Protein AF-A0A2A2DGE4-F1 (afdb_monomer_lite)

Sequence (63 aa):
MRFVPAVERGRVGQRFHLAARAGTGQAFVSRVESGKIIPTLPVLQCLATALECDVSLDFLPHR

pLDDT: mean 75.75, std 18.09, range [28.7, 89.94]

Structure (mmCIF, N/CA/C/O backbone):
data_AF-A0A2A2DGE4-F1
#
_entry.id   AF-A0A2A2DGE4-F1
#
loop_
_atom_site.group_PDB
_atom_site.id
_atom_site.type_symbol
_atom_site.label_atom_id
_atom_site.label_alt_id
_atom_site.label_comp_id
_atom_site.label_asym_id
_atom_site.label_entity_id
_atom_site.label_seq_id
_atom_site.pdbx_PDB_ins_code
_atom_site.Cartn_x
_atom_site.Cartn_y
_atom_site.Cartn_z
_atom_site.occupancy
_atom_site.B_iso_or_equiv
_atom_site.auth_seq_id
_atom_site.auth_comp_id
_atom_site.auth_asym_id
_atom_site.auth_atom_id
_atom_site.pdbx_PDB_model_num
ATOM 1 N N . MET A 1 1 ? -23.664 5.484 31.554 1.00 38.41 1 MET A N 1
ATOM 2 C CA . MET A 1 1 ? -22.832 5.000 30.430 1.00 38.41 1 MET A CA 1
ATOM 3 C C . MET A 1 1 ? -23.613 5.113 29.130 1.00 38.41 1 MET A C 1
ATOM 5 O O . MET A 1 1 ? -24.508 4.309 28.924 1.00 38.41 1 MET A O 1
ATOM 9 N N . ARG A 1 2 ? -23.290 6.081 28.265 1.00 28.70 2 ARG A N 1
ATOM 10 C CA . ARG A 1 2 ? -23.367 5.901 26.806 1.00 28.70 2 ARG A CA 1
ATOM 11 C C . ARG A 1 2 ? -22.589 7.030 26.139 1.00 28.70 2 ARG A C 1
ATOM 13 O O . ARG A 1 2 ? -23.070 8.150 26.030 1.00 28.70 2 ARG A O 1
ATOM 20 N N . PHE A 1 3 ? -21.349 6.734 25.776 1.00 36.62 3 PHE A N 1
ATOM 21 C CA . PHE A 1 3 ? -20.557 7.589 24.908 1.00 36.62 3 PHE A CA 1
ATOM 22 C C . PHE A 1 3 ? -20.937 7.198 23.478 1.00 36.62 3 PHE A C 1
ATOM 24 O O . PHE A 1 3 ? -20.707 6.0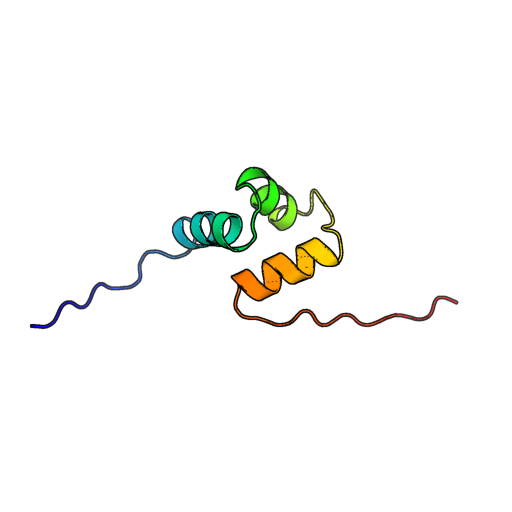60 23.075 1.00 36.62 3 PHE A O 1
ATOM 31 N N . VAL A 1 4 ? -21.582 8.100 22.745 1.00 44.59 4 VAL A N 1
ATOM 32 C CA . VAL A 1 4 ? -21.772 7.970 21.297 1.00 44.59 4 VAL A CA 1
ATOM 33 C C . VAL A 1 4 ? -21.016 9.135 20.670 1.00 44.59 4 VAL A C 1
ATOM 35 O O . VAL A 1 4 ? -21.556 10.239 20.641 1.00 44.59 4 VAL A O 1
ATOM 38 N N . PRO A 1 5 ? -19.763 8.961 20.219 1.00 40.22 5 PRO A N 1
ATOM 39 C CA . PRO A 1 5 ? -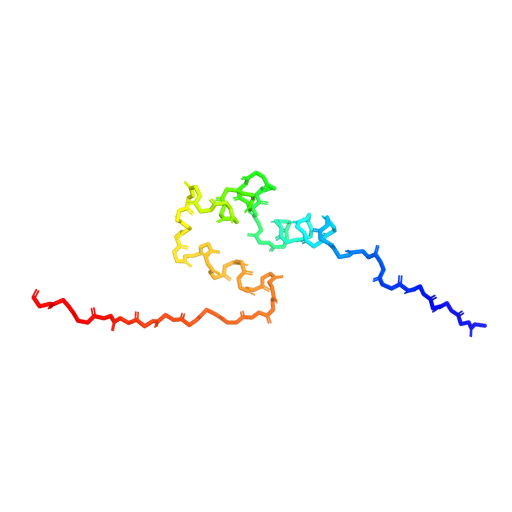19.131 9.970 19.398 1.00 40.22 5 PRO A CA 1
ATOM 40 C C . PRO A 1 5 ? -19.483 9.689 17.937 1.00 40.22 5 PRO A C 1
ATOM 42 O O . PRO A 1 5 ? -19.103 8.668 17.362 1.00 40.22 5 PRO A O 1
ATOM 45 N N . ALA A 1 6 ? -20.255 10.617 17.376 1.00 40.84 6 ALA A N 1
ATOM 46 C CA . ALA A 1 6 ? -20.564 10.717 15.963 1.00 40.84 6 ALA A CA 1
ATOM 47 C C . ALA A 1 6 ? -19.271 10.762 15.135 1.00 40.84 6 ALA A C 1
ATOM 49 O O . ALA A 1 6 ? -18.314 11.476 15.443 1.00 40.84 6 ALA A O 1
ATOM 50 N N . VAL A 1 7 ? -19.250 9.938 14.093 1.00 51.28 7 VAL A N 1
ATOM 51 C CA . VAL A 1 7 ? -18.111 9.682 13.218 1.00 51.28 7 VAL A CA 1
ATOM 52 C C . VAL A 1 7 ? -17.903 10.842 12.233 1.00 51.28 7 VAL A C 1
ATOM 54 O O . VAL A 1 7 ? -18.187 10.746 11.051 1.00 51.28 7 VAL A O 1
ATOM 57 N N . GLU A 1 8 ? -17.353 11.956 12.709 1.00 44.22 8 GLU A N 1
ATOM 58 C CA . GLU A 1 8 ? -16.828 13.048 11.868 1.00 44.22 8 GLU A CA 1
ATOM 59 C C . GLU A 1 8 ? -15.283 13.040 11.863 1.00 44.22 8 GLU A C 1
ATOM 61 O O . GLU A 1 8 ? -14.604 14.022 12.148 1.00 44.22 8 GLU A O 1
ATOM 66 N N . ARG A 1 9 ? -14.686 11.874 11.560 1.00 45.72 9 ARG A N 1
ATOM 67 C CA . ARG A 1 9 ? -13.220 11.671 11.436 1.00 45.72 9 ARG A CA 1
ATOM 68 C C . ARG A 1 9 ? -12.789 11.056 10.092 1.00 45.72 9 ARG A C 1
ATOM 70 O O . ARG A 1 9 ? -11.764 10.382 9.995 1.00 45.72 9 ARG A O 1
ATOM 77 N N . GLY A 1 10 ? -13.552 11.271 9.027 1.00 41.00 10 GLY A N 1
ATOM 78 C CA . GLY A 1 10 ? -13.261 10.697 7.710 1.00 41.00 10 GLY A CA 1
ATOM 79 C C . GLY A 1 10 ? -12.200 11.481 6.931 1.00 41.00 10 GLY A C 1
ATOM 80 O O . GLY A 1 10 ? -12.556 12.430 6.243 1.00 41.00 10 GLY A O 1
ATOM 81 N N . ARG A 1 11 ? -10.916 11.091 7.042 1.00 51.00 11 ARG A N 1
ATOM 82 C CA . ARG A 1 11 ? -9.840 11.117 6.000 1.00 51.00 11 ARG A CA 1
ATOM 83 C C . ARG A 1 11 ? -8.438 11.326 6.573 1.00 51.00 11 ARG A C 1
ATOM 85 O O . ARG A 1 11 ? -7.507 10.651 6.149 1.00 51.00 11 ARG A O 1
ATOM 92 N N . VAL A 1 12 ? -8.260 12.225 7.543 1.00 45.97 12 VAL A N 1
ATOM 93 C CA . VAL A 1 12 ? -6.911 12.554 8.061 1.00 45.97 12 VAL A CA 1
ATOM 94 C C . VAL A 1 12 ? -6.380 11.458 8.992 1.00 45.97 12 VAL A C 1
ATOM 96 O O . VAL A 1 12 ? -5.220 11.066 8.887 1.00 45.97 12 VAL A O 1
ATOM 99 N N . GLY A 1 13 ? -7.242 10.892 9.845 1.00 52.12 13 GLY A N 1
ATOM 100 C CA . GLY A 1 13 ? -6.865 9.786 10.732 1.00 52.12 13 GLY A CA 1
ATOM 101 C C . GLY A 1 13 ? -6.560 8.496 9.969 1.00 52.12 13 GLY A C 1
ATOM 102 O O . GLY A 1 13 ? -5.570 7.830 10.258 1.00 52.12 13 GLY A O 1
ATOM 103 N N . GLN A 1 14 ? -7.360 8.178 8.947 1.00 60.72 14 GLN A N 1
ATOM 104 C CA . GLN A 1 14 ? -7.189 6.957 8.157 1.00 60.72 14 GLN A CA 1
ATOM 105 C C . GLN A 1 14 ? -5.810 6.895 7.498 1.00 60.72 14 GLN A C 1
ATOM 107 O O . GLN A 1 14 ? -5.164 5.861 7.569 1.00 60.72 14 GLN A O 1
ATOM 112 N N . ARG A 1 15 ? -5.318 8.004 6.929 1.00 61.47 15 ARG A N 1
ATOM 113 C CA . ARG A 1 15 ? -4.004 8.049 6.272 1.00 61.47 15 ARG A CA 1
ATOM 114 C C . ARG A 1 15 ? -2.853 7.843 7.249 1.00 61.47 15 ARG A C 1
ATOM 116 O O . ARG A 1 15 ? -1.965 7.043 6.958 1.00 61.47 15 ARG A O 1
ATOM 123 N N . PHE A 1 16 ? -2.876 8.520 8.405 1.00 60.84 16 PHE A N 1
ATOM 124 C CA . PHE A 1 16 ? -1.847 8.370 9.445 1.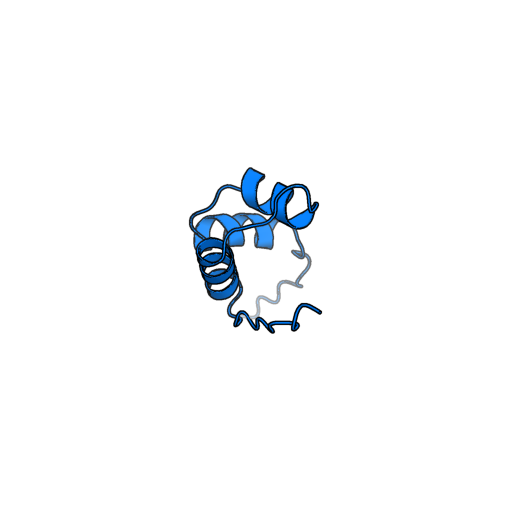00 60.84 16 PHE A CA 1
ATOM 125 C C . PHE A 1 16 ? -1.755 6.928 9.944 1.00 60.84 16 PHE A C 1
ATOM 127 O O . PHE A 1 16 ? -0.676 6.334 9.946 1.00 60.84 16 PHE A O 1
ATOM 134 N N . HIS A 1 17 ? -2.909 6.345 10.274 1.00 68.94 17 HIS A N 1
ATOM 135 C CA . HIS A 1 17 ? -2.999 4.950 10.684 1.00 68.94 17 HIS A CA 1
ATOM 136 C C . HIS A 1 17 ? -2.626 3.986 9.550 1.00 68.94 17 HIS A C 1
ATOM 138 O O . HIS A 1 17 ? -1.962 2.991 9.814 1.00 68.94 17 HIS A O 1
ATOM 144 N N . LEU A 1 18 ? -2.968 4.296 8.297 1.00 75.75 18 LEU A N 1
ATOM 145 C CA . LEU A 1 18 ? -2.649 3.467 7.135 1.00 75.75 18 LEU A CA 1
ATOM 146 C C . LEU A 1 18 ? -1.144 3.370 6.896 1.00 75.75 18 LEU A C 1
ATOM 148 O O . LEU A 1 18 ? -0.631 2.265 6.770 1.00 75.75 18 LEU A O 1
ATOM 152 N N . ALA A 1 19 ? -0.421 4.493 6.857 1.00 79.44 19 ALA A N 1
ATOM 153 C CA . ALA A 1 19 ? 1.013 4.424 6.578 1.00 79.44 19 ALA A CA 1
ATOM 154 C C . ALA A 1 19 ? 1.765 3.701 7.703 1.00 79.44 19 ALA A C 1
ATOM 156 O O . ALA A 1 19 ? 2.591 2.839 7.419 1.00 79.44 19 ALA A O 1
ATOM 157 N N . ALA A 1 20 ? 1.400 3.965 8.964 1.00 78.69 20 ALA A N 1
ATOM 158 C CA . ALA A 1 20 ? 1.956 3.249 10.109 1.00 78.69 20 ALA A CA 1
ATOM 159 C C . ALA A 1 20 ? 1.684 1.735 10.032 1.00 78.69 20 ALA A C 1
ATOM 161 O O . ALA A 1 20 ? 2.608 0.941 10.183 1.00 78.69 20 ALA A O 1
ATOM 162 N N . ARG A 1 21 ? 0.442 1.329 9.734 1.00 79.06 21 ARG A N 1
ATOM 163 C CA . ARG A 1 21 ? 0.059 -0.086 9.578 1.00 79.06 21 ARG A CA 1
ATOM 164 C C . ARG A 1 21 ? 0.731 -0.761 8.381 1.00 79.06 21 ARG A C 1
ATOM 166 O O . ARG A 1 21 ? 1.066 -1.934 8.464 1.00 79.06 21 ARG A O 1
ATOM 173 N N . ALA A 1 22 ? 0.937 -0.031 7.288 1.00 81.06 22 ALA A N 1
ATOM 174 C CA . ALA A 1 22 ? 1.562 -0.542 6.070 1.00 81.06 22 ALA A CA 1
ATOM 175 C C . ALA A 1 22 ? 3.102 -0.511 6.114 1.00 81.06 22 ALA A C 1
ATOM 177 O O . ALA A 1 22 ? 3.738 -0.896 5.135 1.00 81.06 22 ALA A O 1
ATOM 178 N N . GLY A 1 23 ? 3.715 -0.009 7.195 1.00 81.62 23 GLY A N 1
ATOM 179 C CA . GLY A 1 23 ? 5.168 0.177 7.276 1.00 81.62 23 GLY A CA 1
ATOM 180 C C . GLY A 1 23 ? 5.709 1.206 6.274 1.00 81.62 23 GLY A C 1
ATOM 181 O O . GLY A 1 23 ? 6.856 1.115 5.843 1.00 81.62 23 GLY A O 1
ATOM 182 N N . THR A 1 24 ? 4.884 2.177 5.872 1.00 82.56 24 THR A N 1
ATOM 183 C CA . THR A 1 24 ? 5.232 3.226 4.901 1.00 82.56 24 THR A CA 1
ATOM 184 C C . THR A 1 24 ? 5.147 4.627 5.518 1.00 82.56 24 THR A C 1
ATOM 186 O O . THR A 1 24 ? 4.624 4.830 6.612 1.00 82.56 24 THR A O 1
ATOM 189 N N . GLY A 1 25 ? 5.676 5.635 4.819 1.00 86.81 25 GLY A N 1
ATOM 190 C CA . GLY A 1 25 ? 5.563 7.039 5.232 1.00 86.81 25 GLY A CA 1
ATOM 191 C C . GLY A 1 25 ? 4.308 7.729 4.683 1.00 86.81 25 GLY A C 1
ATOM 192 O O . GLY A 1 25 ? 3.845 7.412 3.589 1.00 86.81 25 GLY A O 1
ATOM 193 N N . GLN A 1 26 ? 3.806 8.761 5.372 1.00 84.44 26 GLN A N 1
ATOM 194 C CA . GLN A 1 26 ? 2.680 9.586 4.885 1.00 84.44 26 GLN A CA 1
ATOM 195 C C . GLN A 1 26 ? 2.909 10.158 3.477 1.00 84.44 26 GLN A C 1
ATOM 197 O O . GLN A 1 26 ? 2.011 10.158 2.637 1.00 84.44 26 GLN A O 1
ATOM 202 N N . ALA A 1 27 ? 4.135 10.609 3.194 1.00 85.81 27 ALA A N 1
ATOM 203 C CA . ALA A 1 27 ? 4.510 11.121 1.879 1.00 85.81 27 ALA A CA 1
ATOM 204 C C . ALA A 1 27 ? 4.438 10.045 0.781 1.00 85.81 27 ALA A C 1
ATOM 206 O O . ALA A 1 27 ? 4.177 10.360 -0.378 1.00 85.81 27 ALA A O 1
ATOM 207 N N . PHE A 1 28 ? 4.661 8.775 1.129 1.00 86.56 28 PHE A N 1
ATOM 208 C CA . PHE A 1 28 ? 4.505 7.664 0.198 1.00 86.56 28 PHE A CA 1
ATOM 209 C C . PHE A 1 28 ? 3.026 7.456 -0.148 1.00 86.56 28 PHE A C 1
ATOM 211 O O . PHE A 1 28 ? 2.679 7.521 -1.324 1.00 86.56 28 PHE A O 1
ATOM 218 N N . VAL A 1 29 ? 2.156 7.325 0.860 1.00 85.88 29 VAL A N 1
ATOM 219 C CA . VAL A 1 29 ? 0.704 7.147 0.666 1.00 85.88 29 VAL A CA 1
ATOM 220 C C . VAL A 1 29 ? 0.106 8.281 -0.176 1.00 85.88 29 VAL A C 1
ATOM 222 O O . VAL A 1 29 ? -0.602 8.021 -1.142 1.00 85.88 29 VAL A O 1
ATOM 225 N N . SER A 1 30 ? 0.474 9.535 0.101 1.00 87.25 30 SER A N 1
ATOM 226 C CA . SER A 1 30 ? 0.016 10.697 -0.681 1.00 87.25 30 SER A CA 1
ATOM 227 C C . SER A 1 30 ? 0.445 10.644 -2.159 1.00 87.25 30 SER A C 1
ATOM 229 O O . SER A 1 30 ? -0.311 11.011 -3.064 1.00 87.25 30 SER A O 1
ATOM 231 N N . ARG A 1 31 ? 1.654 10.143 -2.445 1.00 87.88 31 ARG A N 1
ATOM 232 C CA . ARG A 1 31 ? 2.114 9.953 -3.829 1.00 87.88 31 ARG A CA 1
ATOM 233 C C . ARG A 1 31 ? 1.368 8.827 -4.546 1.00 87.88 31 ARG A C 1
ATOM 235 O O . ARG A 1 31 ? 1.090 8.988 -5.731 1.00 87.88 31 ARG A O 1
ATOM 242 N N . VAL A 1 32 ? 1.035 7.739 -3.846 1.00 87.50 32 VAL A N 1
ATOM 243 C CA . VAL A 1 32 ? 0.204 6.653 -4.397 1.00 87.50 32 VAL A CA 1
ATOM 244 C C . VAL A 1 32 ? -1.191 7.182 -4.735 1.00 87.50 32 VAL A C 1
ATOM 246 O O . VAL A 1 32 ? -1.636 7.039 -5.867 1.00 87.50 32 VAL A O 1
ATOM 249 N N . GLU A 1 33 ? -1.850 7.868 -3.796 1.00 86.56 33 GLU A N 1
ATOM 250 C CA . GLU A 1 33 ? -3.201 8.420 -3.998 1.00 86.56 33 GLU A CA 1
ATOM 251 C C . GLU A 1 33 ? -3.267 9.452 -5.136 1.00 86.56 33 GLU A C 1
ATOM 253 O O . GLU A 1 33 ? -4.279 9.558 -5.822 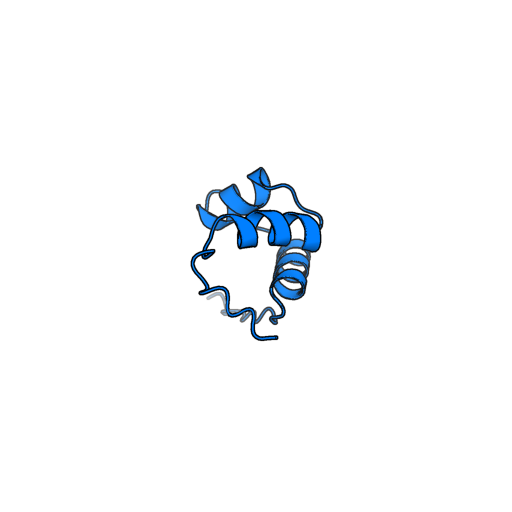1.00 86.56 33 GLU A O 1
ATOM 258 N N . SER A 1 34 ? -2.192 10.217 -5.353 1.00 89.94 34 SER A N 1
ATOM 259 C CA . SER A 1 34 ? -2.112 11.192 -6.451 1.00 89.94 34 SER A CA 1
ATOM 260 C C . SER A 1 34 ? -1.714 10.586 -7.801 1.00 89.94 34 SER A C 1
ATOM 262 O O . SER A 1 34 ? -1.559 11.332 -8.766 1.00 89.94 34 SER A O 1
ATOM 264 N N . GLY A 1 35 ? -1.505 9.266 -7.880 1.00 87.62 35 GLY A N 1
ATOM 265 C CA . GLY A 1 35 ? -1.063 8.577 -9.096 1.00 87.62 35 GLY A CA 1
ATOM 266 C C . GLY A 1 35 ? 0.363 8.931 -9.533 1.00 87.62 35 GLY A C 1
ATOM 267 O O . GLY A 1 35 ? 0.788 8.562 -10.623 1.00 87.62 35 GLY A O 1
ATOM 268 N N . LYS A 1 36 ? 1.125 9.650 -8.696 1.00 87.44 36 LYS A N 1
ATOM 269 C CA . LYS A 1 36 ? 2.499 10.088 -9.000 1.00 87.44 36 LYS A CA 1
ATOM 270 C C . LYS A 1 36 ? 3.508 8.948 -8.940 1.00 87.44 36 LYS A C 1
ATOM 272 O O . LYS A 1 36 ? 4.614 9.092 -9.453 1.00 87.44 36 LYS A O 1
ATOM 277 N N . ILE A 1 37 ? 3.161 7.857 -8.261 1.00 89.38 37 ILE A N 1
ATOM 278 C CA . ILE A 1 37 ? 3.965 6.640 -8.210 1.00 89.38 37 ILE A CA 1
ATOM 279 C C . ILE A 1 37 ? 3.067 5.427 -8.411 1.00 89.38 37 ILE A C 1
ATOM 281 O O . ILE A 1 37 ? 1.947 5.386 -7.903 1.00 89.38 37 ILE A O 1
ATOM 285 N N . ILE A 1 38 ? 3.600 4.425 -9.101 1.00 88.69 38 ILE A N 1
ATOM 286 C CA . ILE A 1 38 ? 2.996 3.100 -9.183 1.00 88.69 38 ILE A CA 1
ATOM 287 C C . ILE A 1 38 ? 3.661 2.248 -8.093 1.00 88.69 38 ILE A C 1
ATOM 289 O O . ILE A 1 38 ? 4.876 2.039 -8.153 1.00 88.69 38 ILE A O 1
ATOM 293 N N . PRO A 1 39 ? 2.928 1.812 -7.055 1.00 88.00 39 PRO A N 1
ATOM 294 C CA . PRO A 1 39 ? 3.479 0.941 -6.023 1.00 88.00 39 PRO A CA 1
ATOM 295 C C . PRO A 1 39 ? 3.854 -0.430 -6.603 1.00 88.00 39 PRO A C 1
ATOM 297 O O . PRO A 1 39 ? 3.236 -0.921 -7.546 1.00 88.00 39 PRO A O 1
ATOM 300 N N . THR A 1 40 ? 4.865 -1.067 -6.017 1.00 89.69 40 THR A N 1
ATOM 301 C CA . THR A 1 40 ? 5.241 -2.444 -6.362 1.00 89.69 40 THR A CA 1
ATOM 302 C C . THR A 1 40 ? 4.232 -3.445 -5.789 1.00 89.69 40 THR A C 1
ATOM 304 O O . THR A 1 40 ? 3.498 -3.127 -4.851 1.00 89.69 40 THR A O 1
ATOM 307 N N . LEU A 1 41 ? 4.226 -4.681 -6.301 1.00 89.62 41 LEU A N 1
ATOM 308 C CA . LEU A 1 41 ? 3.347 -5.749 -5.801 1.00 89.62 41 LEU A CA 1
ATOM 309 C C . LEU A 1 41 ? 3.460 -5.986 -4.278 1.00 89.62 41 LEU A C 1
ATOM 311 O O . LEU A 1 41 ? 2.416 -6.035 -3.627 1.00 89.62 41 LEU A O 1
ATOM 315 N N . PRO A 1 42 ? 4.663 -6.051 -3.664 1.00 88.69 42 PRO A N 1
ATOM 316 C CA . PRO A 1 42 ? 4.769 -6.184 -2.209 1.00 88.69 42 PRO A CA 1
ATOM 317 C C . PRO A 1 42 ? 4.143 -5.010 -1.454 1.00 88.69 42 PRO A C 1
ATOM 319 O O . PRO A 1 42 ? 3.521 -5.187 -0.411 1.00 88.69 42 PRO A O 1
ATOM 322 N N . VAL A 1 43 ? 4.264 -3.793 -1.991 1.00 88.75 43 VAL A N 1
ATOM 323 C CA . VAL A 1 43 ? 3.673 -2.615 -1.353 1.00 88.75 43 VAL A CA 1
ATOM 324 C C . VAL A 1 43 ? 2.151 -2.631 -1.464 1.00 88.75 43 VAL A C 1
ATOM 326 O O . VAL A 1 43 ? 1.475 -2.270 -0.504 1.00 88.75 43 VAL A O 1
ATOM 329 N N . LEU A 1 44 ? 1.602 -3.096 -2.588 1.00 89.38 44 LEU A N 1
ATOM 330 C CA . LEU A 1 44 ? 0.161 -3.314 -2.730 1.00 89.38 44 LEU A CA 1
ATOM 331 C C . LEU A 1 44 ? -0.364 -4.306 -1.682 1.00 89.38 44 LEU A C 1
ATOM 333 O O . LEU A 1 44 ? -1.390 -4.036 -1.066 1.00 89.38 44 LEU A O 1
ATOM 337 N N . GLN A 1 45 ? 0.367 -5.391 -1.409 1.00 89.44 45 GLN A N 1
ATOM 338 C CA . GLN A 1 45 ? 0.009 -6.355 -0.360 1.00 89.44 45 GLN A CA 1
ATOM 339 C C . GLN A 1 45 ? 0.045 -5.730 1.041 1.00 89.44 45 GLN A C 1
ATOM 341 O O . GLN A 1 45 ? -0.897 -5.899 1.813 1.00 89.44 45 GLN A O 1
ATOM 346 N N . CYS A 1 46 ? 1.086 -4.956 1.370 1.00 86.88 46 CYS A N 1
ATOM 347 C CA . CYS A 1 46 ? 1.157 -4.242 2.650 1.00 86.88 46 CYS A CA 1
ATOM 348 C C . CYS A 1 46 ? -0.010 -3.263 2.836 1.00 86.88 46 CYS A C 1
ATOM 350 O O . CYS A 1 46 ? -0.582 -3.178 3.924 1.00 86.88 46 CYS A O 1
ATOM 352 N N . LEU A 1 47 ? -0.372 -2.528 1.780 1.00 87.88 47 LEU A N 1
ATOM 353 C CA . LEU A 1 47 ? -1.506 -1.606 1.807 1.00 87.88 47 LEU A CA 1
ATOM 354 C C . LEU A 1 47 ? -2.831 -2.352 1.993 1.00 87.88 47 LEU A C 1
ATOM 356 O O . LEU A 1 47 ? -3.646 -1.911 2.795 1.00 87.88 47 LEU A O 1
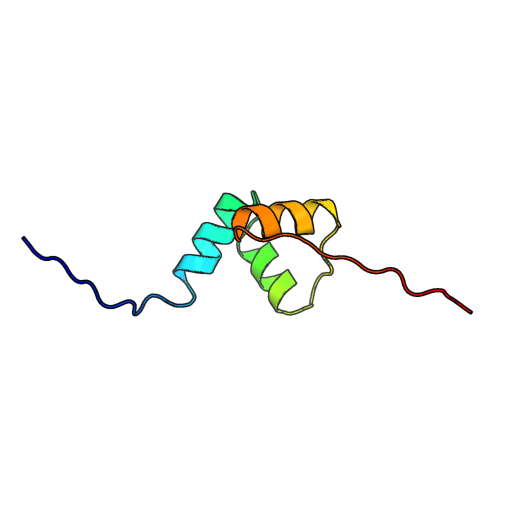ATOM 360 N N . ALA A 1 48 ? -3.026 -3.481 1.313 1.00 88.88 48 ALA A N 1
ATOM 361 C CA . ALA A 1 48 ? -4.239 -4.286 1.420 1.00 88.88 48 ALA A CA 1
ATOM 362 C C . ALA A 1 48 ? -4.432 -4.855 2.834 1.00 88.88 48 ALA A C 1
ATOM 364 O O . ALA A 1 48 ? -5.478 -4.647 3.445 1.00 88.88 48 ALA A O 1
ATOM 365 N N . THR A 1 49 ? -3.376 -5.416 3.434 1.00 85.75 49 THR A N 1
ATOM 366 C CA . THR A 1 49 ? -3.379 -5.845 4.845 1.00 85.75 49 THR A CA 1
ATOM 367 C C . THR A 1 49 ? -3.731 -4.695 5.792 1.00 85.75 49 THR A C 1
ATOM 369 O O . THR A 1 49 ? -4.514 -4.853 6.730 1.00 85.75 49 THR A O 1
ATOM 372 N N . ALA A 1 50 ? -3.169 -3.507 5.559 1.00 87.19 50 ALA A N 1
ATOM 373 C CA . ALA A 1 50 ? -3.444 -2.330 6.379 1.00 87.19 50 ALA A CA 1
ATOM 374 C C . ALA A 1 50 ? -4.862 -1.761 6.179 1.00 87.19 50 ALA A C 1
ATOM 376 O O . ALA A 1 50 ? -5.363 -1.061 7.060 1.00 87.19 50 ALA A O 1
ATOM 377 N N . LEU A 1 51 ? -5.496 -2.059 5.045 1.00 86.75 51 LEU A N 1
ATOM 378 C CA . LEU A 1 51 ? -6.874 -1.700 4.711 1.00 86.75 51 LEU A CA 1
ATOM 379 C C . LEU A 1 51 ? -7.884 -2.809 5.030 1.00 86.75 51 LEU A C 1
ATOM 381 O O . LEU A 1 51 ? -9.076 -2.579 4.855 1.00 86.75 51 LEU A O 1
ATOM 385 N N . GLU A 1 52 ? -7.421 -3.967 5.510 1.00 86.62 52 GLU A N 1
ATOM 386 C CA . GLU A 1 52 ? -8.250 -5.155 5.756 1.00 86.62 52 GLU A CA 1
ATOM 387 C C . GLU A 1 52 ? -9.001 -5.607 4.491 1.00 86.62 52 GLU A C 1
ATOM 389 O O . GLU A 1 52 ? -10.181 -5.950 4.533 1.00 86.62 52 GLU A O 1
ATOM 394 N N . CYS A 1 53 ? -8.309 -5.589 3.348 1.00 89.19 53 CYS A N 1
ATOM 395 C C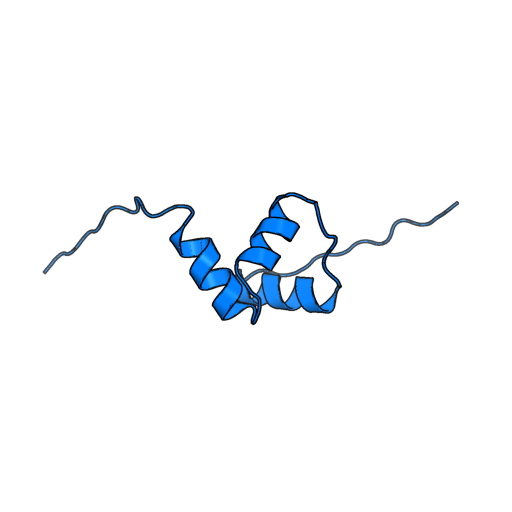A . CYS A 1 53 ? -8.824 -6.060 2.065 1.00 89.19 53 CYS A CA 1
ATOM 396 C C . CYS A 1 53 ? -7.812 -6.941 1.318 1.00 89.19 53 CYS A C 1
ATOM 398 O O . CYS A 1 53 ? -6.646 -7.031 1.703 1.00 89.19 53 CYS A O 1
ATOM 400 N N . ASP A 1 54 ? -8.266 -7.561 0.227 1.00 87.31 54 ASP A N 1
ATOM 401 C CA . ASP A 1 54 ? -7.442 -8.379 -0.664 1.00 87.31 54 ASP A CA 1
ATOM 402 C C . ASP A 1 54 ? -7.071 -7.627 -1.949 1.00 87.31 54 ASP A C 1
ATOM 404 O O . ASP A 1 54 ? -7.850 -6.831 -2.483 1.00 87.31 54 ASP A O 1
ATOM 408 N N . VAL A 1 55 ? -5.881 -7.914 -2.484 1.00 87.12 55 VAL A N 1
ATOM 409 C CA . VAL A 1 55 ? -5.470 -7.445 -3.815 1.00 87.12 55 VAL A CA 1
ATOM 410 C C . VAL A 1 55 ? -5.932 -8.459 -4.859 1.00 87.12 55 VAL A C 1
ATOM 412 O O . VAL A 1 55 ? -5.482 -9.603 -4.850 1.00 87.12 55 VAL A O 1
ATOM 415 N N . SER A 1 56 ? -6.775 -8.026 -5.795 1.00 88.62 56 SER A N 1
ATOM 416 C CA . SER A 1 56 ? -7.123 -8.792 -6.996 1.00 88.62 56 SER A CA 1
ATOM 417 C C . SER A 1 56 ? -6.388 -8.207 -8.205 1.00 88.62 56 SER A C 1
ATOM 419 O O . SER A 1 56 ? -6.424 -6.995 -8.426 1.00 88.62 56 SER A O 1
ATOM 421 N N . LEU A 1 57 ? -5.671 -9.054 -8.947 1.00 86.06 57 LEU A N 1
ATOM 422 C CA . LEU A 1 57 ? -4.915 -8.685 -10.145 1.00 86.06 57 LEU A CA 1
ATOM 423 C C . LEU A 1 57 ? -5.293 -9.633 -11.276 1.00 86.06 57 LEU A C 1
ATOM 425 O O . LEU A 1 57 ? -5.179 -10.846 -11.115 1.00 86.06 57 LEU A O 1
ATOM 429 N N . ASP A 1 58 ? -5.651 -9.064 -12.422 1.00 88.38 58 ASP A N 1
ATOM 430 C CA . ASP A 1 58 ? -5.902 -9.805 -13.652 1.00 88.38 58 ASP A CA 1
ATOM 431 C C . ASP A 1 58 ? -4.837 -9.479 -14.699 1.00 88.38 58 ASP A C 1
ATOM 433 O O . ASP A 1 58 ? -4.373 -8.341 -14.822 1.00 88.38 58 ASP A O 1
ATOM 437 N N . PHE A 1 59 ? -4.458 -10.489 -15.481 1.00 88.00 59 PHE A N 1
ATOM 438 C CA . PHE A 1 59 ? -3.547 -10.326 -16.607 1.00 88.00 59 PHE A CA 1
ATOM 439 C C . PHE A 1 59 ? -4.337 -10.220 -17.904 1.00 88.00 59 PHE A C 1
ATOM 441 O O . PHE A 1 59 ? -5.161 -11.079 -18.218 1.00 88.00 59 PHE A O 1
ATOM 448 N N . LEU A 1 60 ? -4.037 -9.190 -18.693 1.00 89.50 60 LEU A N 1
ATOM 449 C CA . LEU A 1 60 ? -4.561 -9.059 -20.046 1.00 89.50 60 LEU A CA 1
ATOM 450 C C . LEU A 1 60 ? -3.523 -9.594 -21.048 1.00 89.50 60 LEU A C 1
ATOM 452 O O . LEU A 1 60 ? -2.349 -9.209 -20.977 1.00 89.50 60 LEU A O 1
ATOM 456 N N . PRO A 1 61 ? -3.918 -10.478 -21.982 1.00 88.62 61 PRO A N 1
ATOM 457 C CA . PRO A 1 61 ? -3.014 -10.964 -23.014 1.00 88.62 61 PRO A CA 1
ATOM 458 C C . PRO A 1 61 ? -2.570 -9.804 -23.913 1.00 88.62 61 PRO A C 1
ATOM 460 O O . PRO A 1 61 ? -3.389 -8.990 -24.337 1.00 88.62 61 PRO A O 1
ATOM 463 N N . HIS A 1 62 ? -1.275 -9.745 -24.220 1.00 78.25 62 HIS A N 1
ATOM 464 C CA . HIS A 1 62 ? -0.749 -8.833 -25.235 1.00 78.25 62 HIS A CA 1
ATOM 465 C C . HIS A 1 62 ? -0.860 -9.520 -26.604 1.00 78.25 62 HIS A C 1
ATOM 467 O O . HIS A 1 62 ? -0.496 -10.691 -26.728 1.00 78.25 62 HIS A O 1
ATOM 473 N N . ARG A 1 63 ? -1.409 -8.818 -27.602 1.00 74.94 63 ARG A N 1
ATOM 474 C CA . ARG A 1 63 ? -1.391 -9.235 -29.012 1.00 74.94 63 ARG A CA 1
ATOM 475 C C . ARG A 1 63 ? -0.257 -8.549 -29.750 1.00 74.94 63 ARG A C 1
ATOM 477 O O . ARG A 1 63 ? -0.016 -7.363 -29.434 1.00 74.94 63 ARG A O 1
#

InterPro domains:
  IPR001387 Cro/C1-type, helix-turn-helix domain [PF01381] (18-55)
  IPR001387 Cro/C1-type, helix-turn-helix domain [PS50943] (18-60)
  IPR001387 Cro/C1-type, helix-turn-helix domain [cd00093] (18-56)
  IPR010982 Lambda repressor-like, DNA-binding domain superfamily [G3DSA:1.10.260.40] (14-58)
  IPR010982 Lambda repressor-like, DNA-binding domain superfamily [SSF47413] (9-56)

Secondary structure (DSSP, 8-state):
----------SHHHHHHHHHHTT--HHHHHHHHTTSS---HHHHHHHHHHHT------PPPP-

Radius of gyration: 15.7 Å; chains: 1; bounding box: 29×24×59 Å

Foldseek 3Di:
DDDDDDPPPPDPVLLVQQCVQLVHDSVVVVCVVVVVDDDDPSSVVSSQVSVVHDDDDDDDDDD

Organism: NCBI:txid1940